Protein AF-X1JBK3-F1 (afdb_monomer_lite)

Structure (mmCIF, N/CA/C/O backbone):
data_AF-X1JBK3-F1
#
_entry.id   AF-X1JBK3-F1
#
loop_
_atom_site.group_PDB
_atom_site.id
_atom_site.type_symbol
_atom_site.label_atom_id
_atom_site.label_alt_id
_atom_site.label_comp_id
_atom_site.label_asym_id
_atom_site.label_entity_id
_atom_site.label_seq_id
_atom_site.pdbx_PDB_ins_code
_atom_site.Cartn_x
_atom_site.Cartn_y
_atom_site.Cartn_z
_atom_site.occupancy
_atom_site.B_iso_or_equiv
_atom_site.auth_seq_id
_atom_site.auth_comp_id
_atom_site.auth_asym_id
_atom_site.auth_atom_id
_atom_site.pdbx_PDB_model_num
ATOM 1 N N . MET A 1 1 ? -58.299 2.403 1.540 1.00 33.69 1 MET A N 1
ATOM 2 C CA . MET A 1 1 ? -58.329 1.208 0.668 1.00 33.69 1 MET A CA 1
ATOM 3 C C . MET A 1 1 ? -57.368 1.456 -0.491 1.00 33.69 1 MET A C 1
ATOM 5 O O . MET A 1 1 ? -57.183 2.614 -0.834 1.00 33.69 1 MET A O 1
ATOM 9 N N . PRO A 1 2 ? -56.643 0.412 -0.906 1.00 42.78 2 PRO A N 1
ATOM 10 C CA . PRO A 1 2 ? -55.182 0.283 -1.054 1.00 42.78 2 PRO A CA 1
ATOM 11 C C . PRO A 1 2 ? -54.674 0.884 -2.381 1.00 42.78 2 PRO A C 1
ATOM 13 O O . PRO A 1 2 ? -55.482 1.187 -3.243 1.00 42.78 2 PRO A O 1
ATOM 16 N N . GLY A 1 3 ? -53.387 1.121 -2.639 1.00 41.31 3 GLY A N 1
ATOM 17 C CA . GLY A 1 3 ? -52.164 0.513 -2.117 1.00 41.31 3 GLY A CA 1
ATOM 18 C C . GLY A 1 3 ? -51.384 -0.100 -3.285 1.00 41.31 3 GLY A C 1
ATOM 19 O O . GLY A 1 3 ? -51.988 -0.822 -4.068 1.00 41.31 3 GLY A O 1
ATOM 20 N N . SER A 1 4 ? -50.062 0.133 -3.322 1.00 52.16 4 SER A N 1
ATOM 21 C CA . SER A 1 4 ? -49.075 -0.606 -4.136 1.00 52.16 4 SER A CA 1
ATOM 22 C C . SER A 1 4 ? -49.183 -0.441 -5.659 1.00 52.16 4 SER A C 1
ATOM 24 O O . SER A 1 4 ?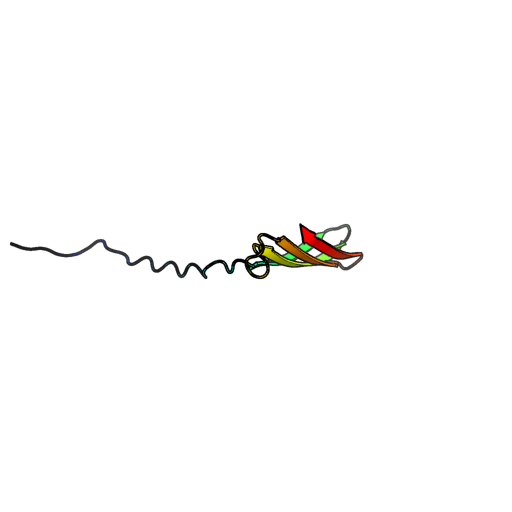 -50.264 -0.403 -6.212 1.00 52.16 4 SER A O 1
ATOM 26 N N . S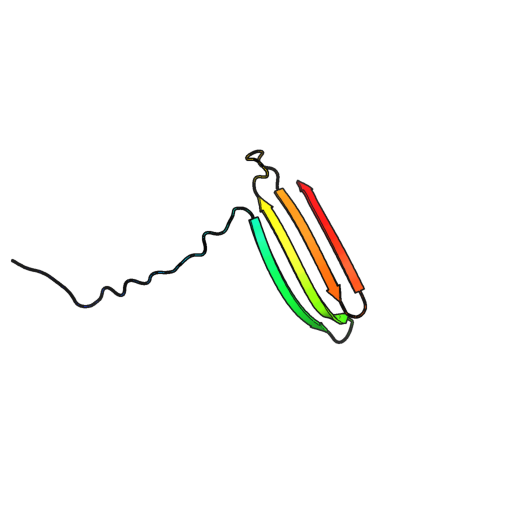ER A 1 5 ? -48.132 -0.391 -6.462 1.00 52.91 5 SER A N 1
ATOM 27 C CA . SER A 1 5 ? -46.679 -0.474 -6.318 1.00 52.91 5 SER A CA 1
ATOM 28 C C . SER A 1 5 ? -46.198 -0.184 -7.737 1.00 52.91 5 SER A C 1
ATOM 30 O O . SER A 1 5 ? -46.616 -0.944 -8.601 1.00 52.91 5 SER A O 1
ATOM 32 N N . ASP A 1 6 ? -45.369 0.826 -8.020 1.00 52.72 6 ASP A N 1
ATOM 33 C CA . ASP A 1 6 ? -44.619 0.728 -9.289 1.00 52.72 6 ASP A CA 1
ATOM 34 C C . ASP A 1 6 ? -43.327 1.526 -9.423 1.00 52.72 6 ASP A C 1
ATOM 36 O O . ASP A 1 6 ? -42.841 1.695 -10.531 1.00 52.72 6 ASP A O 1
ATOM 40 N N . ASP A 1 7 ? -42.719 2.007 -8.333 1.00 47.38 7 ASP A N 1
ATOM 41 C CA . ASP A 1 7 ? -41.445 2.715 -8.527 1.00 47.38 7 ASP A CA 1
ATOM 42 C C . ASP A 1 7 ? -40.466 2.596 -7.362 1.00 47.38 7 ASP A C 1
ATOM 44 O O . ASP A 1 7 ? -39.809 3.543 -6.934 1.00 47.38 7 ASP A O 1
ATOM 48 N N . LYS A 1 8 ? -40.375 1.392 -6.792 1.00 47.47 8 LYS A N 1
ATOM 49 C CA . LYS A 1 8 ? -39.308 1.065 -5.842 1.00 47.47 8 LYS A CA 1
ATOM 50 C C . LYS A 1 8 ? -38.303 0.146 -6.513 1.00 47.47 8 LYS A C 1
ATOM 52 O O . LYS A 1 8 ? -38.353 -1.068 -6.344 1.00 47.47 8 LYS A O 1
ATOM 57 N N . MET A 1 9 ? -37.354 0.735 -7.236 1.00 47.88 9 MET A N 1
ATOM 58 C CA . MET A 1 9 ? -36.094 0.050 -7.503 1.00 47.88 9 MET A CA 1
ATOM 59 C C . MET A 1 9 ? -35.379 -0.167 -6.167 1.00 47.88 9 MET A C 1
ATOM 61 O O . MET A 1 9 ? -34.984 0.782 -5.489 1.00 47.88 9 MET A O 1
ATOM 65 N N . VAL A 1 10 ? -35.222 -1.428 -5.769 1.00 47.1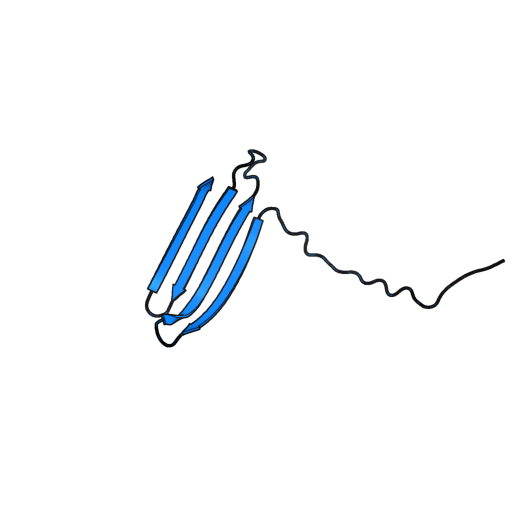6 10 VAL A N 1
ATOM 66 C CA . VAL A 1 10 ? -34.343 -1.805 -4.660 1.00 47.16 10 VAL A CA 1
ATOM 67 C C . VAL A 1 10 ? -32.915 -1.682 -5.178 1.00 47.16 10 VAL A C 1
ATOM 69 O O . VAL A 1 10 ? -32.343 -2.634 -5.704 1.00 47.16 10 VAL A O 1
ATOM 72 N N . LEU A 1 11 ? -32.350 -0.480 -5.075 1.00 37.34 11 LEU A N 1
ATOM 73 C CA . LEU A 1 11 ? -30.942 -0.242 -5.353 1.00 37.34 11 LEU A CA 1
ATOM 74 C C . LEU A 1 11 ? -30.139 -0.859 -4.202 1.00 37.34 11 LEU A C 1
ATOM 76 O O . LEU A 1 11 ? -29.818 -0.207 -3.209 1.00 37.34 11 LEU A O 1
ATOM 80 N N . LYS A 1 12 ? -29.886 -2.164 -4.303 1.00 39.25 12 LYS A N 1
ATOM 81 C CA . LYS A 1 12 ? -29.003 -2.891 -3.397 1.00 39.25 12 LYS A CA 1
ATOM 82 C C . LYS A 1 12 ? -27.577 -2.489 -3.759 1.00 39.25 12 LYS A C 1
ATOM 84 O O . LYS A 1 12 ? -26.890 -3.161 -4.519 1.00 39.25 12 LYS A O 1
ATOM 89 N N . ILE A 1 13 ? -27.175 -1.309 -3.296 1.00 38.81 13 ILE A N 1
ATOM 90 C CA . ILE A 1 13 ? -25.769 -0.942 -3.277 1.00 38.81 13 ILE A CA 1
ATOM 91 C C . ILE A 1 13 ? -25.166 -1.861 -2.219 1.00 38.81 13 ILE A C 1
ATOM 93 O O . ILE A 1 13 ? -25.278 -1.587 -1.025 1.00 38.81 13 ILE A O 1
ATOM 97 N N . ASP A 1 14 ? -24.579 -2.976 -2.655 1.00 35.75 14 ASP A N 1
ATOM 98 C CA . ASP A 1 14 ? -23.544 -3.661 -1.889 1.00 35.75 14 ASP A CA 1
ATOM 99 C C . ASP A 1 14 ? -22.405 -2.648 -1.737 1.00 35.75 14 ASP A C 1
ATOM 101 O O . ASP A 1 14 ? -21.453 -2.591 -2.516 1.00 35.75 14 ASP A O 1
ATOM 105 N N . VAL A 1 15 ? -22.546 -1.749 -0.762 1.00 44.59 15 VAL A N 1
ATOM 106 C CA . VAL A 1 15 ? -21.397 -1.060 -0.210 1.00 44.59 15 VAL A CA 1
ATOM 107 C C . VAL A 1 15 ? -20.604 -2.205 0.382 1.00 44.59 15 VAL A C 1
ATOM 109 O O . VAL A 1 15 ? -20.987 -2.733 1.420 1.00 44.59 15 VAL A O 1
ATOM 112 N N . ALA A 1 16 ? -19.549 -2.636 -0.308 1.00 41.25 16 ALA A N 1
ATOM 113 C CA . ALA A 1 16 ? -18.499 -3.402 0.331 1.00 41.25 16 ALA A CA 1
ATOM 114 C C . ALA A 1 16 ? -18.074 -2.542 1.522 1.00 41.25 16 ALA A C 1
ATOM 116 O O . ALA A 1 16 ? -17.428 -1.507 1.334 1.00 41.25 16 ALA A O 1
ATOM 117 N N . GLU A 1 17 ? -18.602 -2.872 2.703 1.00 40.66 17 GLU A N 1
ATOM 118 C CA . GLU A 1 17 ? -18.439 -2.109 3.928 1.00 40.66 17 GLU A CA 1
ATOM 119 C C . GLU A 1 17 ? -16.959 -1.807 4.035 1.00 40.66 17 GLU A C 1
ATOM 121 O O . GLU A 1 17 ? -16.159 -2.739 4.090 1.00 40.66 17 GLU A O 1
ATOM 126 N N . LYS A 1 18 ? -16.582 -0.523 3.943 1.00 43.38 18 LYS A N 1
ATOM 127 C CA . LYS A 1 18 ? -15.178 -0.124 4.004 1.00 43.38 18 LYS A CA 1
ATOM 128 C C . LYS A 1 18 ? -14.653 -0.723 5.306 1.00 43.38 18 LYS A C 1
ATOM 130 O O . LYS A 1 18 ? -15.063 -0.241 6.368 1.00 43.38 18 LYS A O 1
ATOM 135 N N . PRO A 1 19 ? -13.779 -1.745 5.265 1.00 50.88 19 PRO A N 1
ATOM 136 C CA . PRO A 1 19 ? -13.113 -2.169 6.473 1.00 50.88 19 PRO A CA 1
ATOM 137 C C . PRO A 1 19 ? -12.419 -0.911 6.996 1.00 50.88 19 PRO A C 1
ATOM 139 O O . PRO A 1 19 ? -12.001 -0.048 6.217 1.00 50.88 19 PRO A O 1
ATOM 142 N N . THR A 1 20 ? -12.276 -0.752 8.304 1.00 55.53 20 THR A N 1
ATOM 143 C CA . THR A 1 20 ? -11.496 0.368 8.865 1.00 55.53 20 THR A CA 1
ATOM 144 C C . THR A 1 20 ? -10.079 0.470 8.254 1.00 55.53 20 THR A C 1
ATOM 146 O O . THR A 1 20 ? -9.442 1.521 8.337 1.00 55.53 20 THR A O 1
ATOM 149 N N . GLY A 1 21 ? -9.620 -0.605 7.593 1.00 58.56 21 GLY A N 1
ATOM 150 C CA . GLY A 1 21 ? -8.544 -0.659 6.606 1.00 58.56 21 GLY A CA 1
ATOM 151 C C . GLY A 1 21 ? -8.944 -0.239 5.181 1.00 58.56 21 GLY A C 1
ATOM 152 O O . GLY A 1 21 ? -9.689 -0.941 4.502 1.00 58.56 21 GLY A O 1
ATOM 153 N N . ALA A 1 22 ? -8.378 0.859 4.678 1.00 71.19 22 ALA A N 1
ATOM 154 C CA . ALA A 1 22 ? -8.435 1.228 3.267 1.00 71.19 22 ALA A CA 1
ATOM 155 C C . ALA A 1 22 ? -7.322 0.514 2.489 1.00 71.19 22 ALA A C 1
ATOM 157 O O . ALA A 1 22 ? -6.153 0.868 2.625 1.00 71.19 22 ALA A O 1
ATOM 158 N N . PHE A 1 23 ? -7.686 -0.464 1.663 1.00 77.44 23 PHE A N 1
ATOM 159 C CA . PHE A 1 23 ? -6.777 -1.091 0.708 1.00 77.44 23 PHE A CA 1
ATOM 160 C C . PHE A 1 23 ? -6.935 -0.429 -0.663 1.00 77.44 23 PHE A C 1
ATOM 162 O O . PHE A 1 23 ? -8.041 -0.348 -1.193 1.00 77.44 23 PHE A O 1
ATOM 169 N N . THR A 1 24 ? -5.837 0.061 -1.226 1.00 78.69 24 THR A N 1
ATOM 170 C CA . THR A 1 24 ? -5.787 0.665 -2.558 1.00 78.69 24 THR A CA 1
ATOM 171 C C . THR A 1 24 ? -4.803 -0.124 -3.397 1.00 78.69 24 THR A C 1
ATOM 173 O O . THR A 1 24 ? -3.675 -0.363 -2.981 1.00 78.69 24 THR A O 1
ATOM 176 N N . PHE A 1 25 ? -5.206 -0.495 -4.601 1.00 83.38 25 PHE A N 1
ATOM 177 C CA . PHE A 1 25 ? -4.300 -1.036 -5.599 1.00 83.38 25 PHE A CA 1
ATOM 178 C C . PHE A 1 25 ? -4.492 -0.252 -6.894 1.00 83.38 25 PHE A C 1
ATOM 180 O O . PHE A 1 25 ? -5.596 0.197 -7.202 1.00 83.38 25 PHE A O 1
ATOM 187 N N . GLY A 1 26 ? -3.411 -0.043 -7.630 1.00 81.88 26 GLY A N 1
ATOM 188 C CA . GLY A 1 26 ? -3.426 0.736 -8.857 1.00 81.88 26 GLY A CA 1
ATOM 189 C C . GLY A 1 26 ? -2.157 0.522 -9.658 1.00 81.88 26 GLY A C 1
ATOM 190 O O . GLY A 1 26 ? -1.179 -0.032 -9.168 1.00 81.88 26 GLY A O 1
ATOM 191 N N . GLY A 1 27 ? -2.163 0.953 -10.906 1.00 87.81 27 GLY A N 1
ATOM 192 C CA . GLY A 1 27 ? -1.000 0.862 -11.772 1.00 87.81 27 GLY A CA 1
ATOM 193 C C . GLY A 1 27 ? -1.139 1.802 -12.953 1.00 87.81 27 GLY A C 1
ATOM 194 O O . GLY A 1 27 ? -2.247 2.207 -13.302 1.00 87.81 27 GLY A O 1
ATOM 195 N N . GLY A 1 28 ? -0.013 2.168 -13.546 1.00 85.38 28 GLY A N 1
ATOM 196 C CA . GLY A 1 28 ? 0.038 3.100 -14.661 1.00 85.38 28 GLY A CA 1
ATOM 197 C C . GLY A 1 28 ? 1.321 2.963 -15.464 1.00 85.38 28 GLY A C 1
ATOM 198 O O . GLY A 1 28 ? 2.161 2.107 -15.196 1.00 85.38 28 GLY A O 1
ATOM 199 N N . TYR A 1 29 ? 1.461 3.821 -16.467 1.00 84.12 29 TYR A N 1
ATOM 200 C CA . TYR A 1 29 ? 2.656 3.911 -17.293 1.00 84.12 29 TYR A CA 1
ATOM 201 C C . TYR A 1 29 ? 3.117 5.367 -17.345 1.00 84.12 29 TYR A C 1
ATOM 203 O O . TYR A 1 29 ? 2.310 6.267 -17.567 1.00 84.12 29 TYR A O 1
ATOM 211 N N . SER A 1 30 ? 4.404 5.606 -17.121 1.00 79.75 30 SER A N 1
ATOM 212 C CA . SER A 1 30 ? 5.031 6.925 -17.188 1.00 79.75 30 SER A CA 1
ATOM 213 C C . SER A 1 30 ? 6.283 6.845 -18.049 1.00 79.75 30 SER A C 1
ATOM 215 O O . SER A 1 30 ? 7.035 5.883 -17.948 1.00 79.75 30 SER A O 1
ATOM 217 N N . SER A 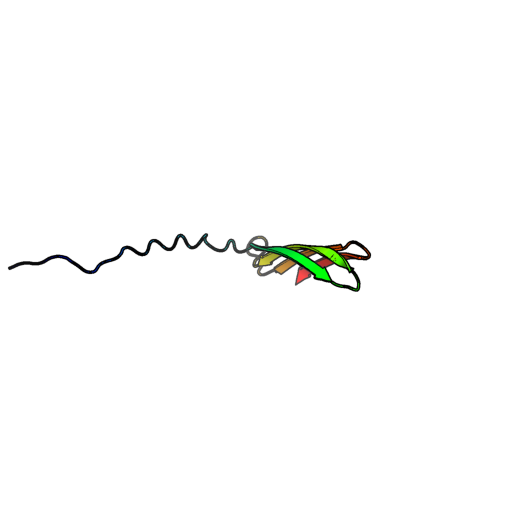1 31 ? 6.571 7.872 -18.847 1.00 84.62 31 SER A N 1
ATOM 218 C CA . SER A 1 31 ? 7.809 7.936 -19.640 1.00 84.62 31 SER A CA 1
ATOM 219 C C . SER A 1 31 ? 9.081 7.897 -18.779 1.00 84.62 31 SER A C 1
ATOM 221 O O . SER A 1 31 ? 10.158 7.604 -19.287 1.00 84.62 31 SER A O 1
ATOM 223 N N . VAL A 1 32 ? 8.967 8.196 -17.479 1.00 80.81 32 VAL A N 1
ATOM 224 C CA . VAL A 1 32 ? 10.088 8.203 -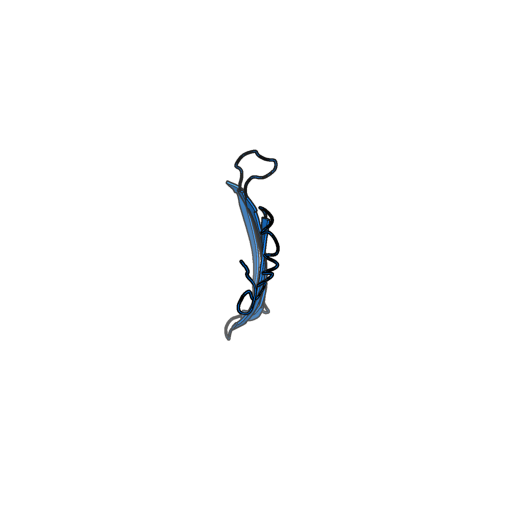16.526 1.00 80.81 32 VAL A CA 1
ATOM 225 C C . VAL A 1 32 ? 10.278 6.835 -15.856 1.00 80.81 32 VAL A C 1
ATOM 227 O O . VAL A 1 32 ? 11.409 6.358 -15.748 1.00 80.81 32 VAL A O 1
ATOM 230 N N . GLU A 1 33 ? 9.180 6.199 -15.436 1.00 72.38 33 GLU A N 1
ATOM 231 C CA . GLU A 1 33 ? 9.170 4.957 -14.640 1.00 72.38 33 GLU A CA 1
ATOM 232 C C . GLU A 1 33 ? 8.818 3.700 -15.458 1.00 72.38 33 GLU A C 1
ATOM 234 O O . GLU A 1 33 ? 8.870 2.590 -14.928 1.00 72.38 33 GLU A O 1
ATOM 239 N N . ASN A 1 34 ? 8.477 3.863 -16.743 1.00 84.38 34 ASN A N 1
ATOM 240 C CA . ASN A 1 34 ? 7.772 2.884 -17.575 1.00 84.38 34 ASN A CA 1
ATOM 241 C C . ASN A 1 34 ? 6.485 2.410 -16.879 1.00 84.38 34 ASN A C 1
ATOM 243 O O . ASN A 1 34 ? 5.744 3.230 -16.335 1.00 84.38 34 ASN A O 1
ATOM 247 N N . ALA A 1 35 ? 6.193 1.110 -16.896 1.00 86.75 35 ALA A N 1
ATOM 248 C CA . ALA A 1 35 ? 5.073 0.550 -16.155 1.00 86.75 35 ALA A CA 1
ATOM 249 C C . ALA A 1 35 ? 5.353 0.579 -14.646 1.00 86.75 35 ALA A C 1
ATOM 251 O O . ALA A 1 35 ? 6.456 0.252 -14.202 1.00 86.75 35 ALA A O 1
ATOM 252 N N . PHE A 1 36 ? 4.340 0.931 -13.860 1.00 87.81 36 PHE A N 1
ATOM 253 C CA . PHE A 1 36 ? 4.395 0.879 -12.409 1.00 87.81 36 PHE A CA 1
ATOM 254 C C . PHE A 1 36 ? 3.100 0.340 -11.811 1.00 87.81 36 PHE A C 1
ATOM 256 O O . PHE A 1 36 ? 2.005 0.545 -12.330 1.00 87.81 36 PHE A O 1
ATOM 263 N N . LEU A 1 37 ? 3.245 -0.332 -10.679 1.00 89.75 37 LEU A N 1
ATOM 264 C CA . LEU A 1 37 ? 2.185 -0.867 -9.844 1.00 89.75 37 LEU A CA 1
ATOM 265 C C . LEU A 1 37 ? 2.291 -0.247 -8.456 1.00 89.75 37 LEU A C 1
ATOM 267 O O . LEU A 1 37 ? 3.373 0.091 -7.982 1.00 89.75 37 LEU A O 1
ATOM 271 N N . MET A 1 38 ? 1.153 -0.085 -7.807 1.00 88.38 38 MET A N 1
ATOM 272 C CA . MET A 1 38 ? 1.003 0.557 -6.515 1.00 88.38 38 MET A CA 1
ATOM 273 C C . MET A 1 38 ? 0.048 -0.286 -5.687 1.00 88.38 38 MET A C 1
ATOM 275 O O . MET A 1 38 ? -1.046 -0.626 -6.136 1.00 88.38 38 MET A O 1
ATOM 279 N N . VAL A 1 39 ? 0.444 -0.590 -4.463 1.00 88.75 39 VAL A N 1
ATOM 280 C CA . VAL A 1 39 ? -0.412 -1.222 -3.466 1.00 88.75 39 VAL A CA 1
ATOM 281 C C . VAL A 1 39 ? -0.247 -0.446 -2.176 1.00 88.75 39 VAL A C 1
ATOM 283 O O . VAL A 1 39 ? 0.867 -0.165 -1.747 1.00 88.75 39 VAL A O 1
ATOM 286 N N . SER A 1 40 ? -1.345 -0.083 -1.537 1.00 86.44 40 SER A N 1
ATOM 287 C CA . SER A 1 40 ? -1.326 0.522 -0.219 1.00 86.44 40 SER A CA 1
ATOM 288 C C . SER A 1 40 ? -2.439 -0.030 0.648 1.00 86.44 40 SER A C 1
ATOM 290 O O . SER A 1 40 ? -3.501 -0.427 0.181 1.00 86.44 40 SER A O 1
ATOM 292 N N . THR A 1 41 ? -2.177 -0.077 1.940 1.00 84.50 41 THR A N 1
ATOM 293 C CA . THR A 1 41 ? -3.128 -0.458 2.967 1.00 84.50 41 THR A CA 1
ATOM 294 C C . THR A 1 41 ? -3.022 0.547 4.100 1.00 84.50 41 THR A C 1
ATOM 296 O O . THR A 1 41 ? -1.926 0.929 4.502 1.00 84.50 41 THR A O 1
ATOM 299 N N . ASN A 1 42 ? -4.152 1.037 4.589 1.00 85.19 42 ASN A N 1
ATOM 300 C CA . ASN A 1 42 ? -4.190 2.002 5.676 1.00 85.19 42 ASN A CA 1
ATOM 301 C C . ASN A 1 42 ? -5.245 1.595 6.693 1.00 85.19 42 ASN A C 1
ATOM 303 O O . ASN A 1 42 ? -6.435 1.739 6.434 1.00 85.19 42 ASN A O 1
ATOM 307 N N . GLN A 1 43 ? -4.806 1.100 7.841 1.00 81.62 43 GLN A N 1
ATOM 308 C CA . GLN A 1 43 ? -5.647 0.724 8.964 1.00 81.62 43 GLN A CA 1
ATOM 309 C C . GLN A 1 43 ? -5.846 1.910 9.898 1.00 81.62 43 GLN A C 1
ATOM 311 O O . GLN A 1 43 ? -4.924 2.318 10.599 1.00 81.62 43 GLN A O 1
ATOM 316 N N 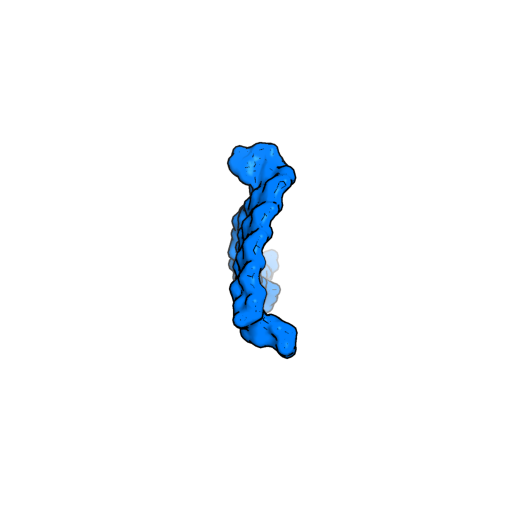. ARG A 1 44 ? -7.077 2.428 9.952 1.00 77.44 44 ARG A N 1
ATOM 317 C CA . ARG A 1 44 ? -7.497 3.353 11.008 1.00 77.44 44 ARG A CA 1
ATOM 318 C C . ARG A 1 44 ? -7.976 2.577 12.223 1.00 77.44 44 ARG A C 1
ATOM 320 O O . ARG A 1 44 ? -8.720 1.608 12.089 1.00 77.44 44 ARG A O 1
ATOM 327 N N . ASN A 1 45 ? -7.614 3.072 13.401 1.00 71.38 45 ASN A N 1
ATOM 328 C CA . ASN A 1 45 ? -7.995 2.503 14.687 1.00 71.38 45 ASN A CA 1
ATOM 329 C C . ASN A 1 45 ? -7.422 1.093 14.924 1.00 71.38 45 ASN A C 1
ATOM 331 O O . ASN A 1 45 ? -8.154 0.156 15.252 1.00 71.38 45 ASN A O 1
ATOM 335 N N . LEU A 1 46 ? -6.103 0.950 14.758 1.00 72.00 46 LEU A N 1
ATOM 336 C CA . LEU A 1 46 ? -5.373 -0.284 15.042 1.00 72.00 46 LEU A CA 1
ATOM 337 C C . LEU A 1 46 ? -5.727 -0.773 16.458 1.00 72.00 46 LEU A C 1
ATOM 339 O O . LEU A 1 46 ? -5.485 -0.075 17.444 1.00 72.00 46 LEU A O 1
ATOM 343 N N . PHE A 1 47 ? -6.354 -1.947 16.559 1.00 74.19 47 PHE A N 1
ATOM 344 C CA . PHE A 1 47 ? -6.808 -2.545 17.824 1.00 74.19 47 PHE A CA 1
ATOM 345 C C . PHE A 1 47 ? -7.727 -1.665 18.694 1.00 74.19 47 PHE A C 1
ATOM 347 O O . PHE A 1 47 ? -7.757 -1.834 19.911 1.00 74.19 47 PHE A O 1
ATOM 354 N N . GLY A 1 48 ? -8.457 -0.703 18.120 1.00 71.50 48 GLY A N 1
ATOM 355 C CA . GLY A 1 48 ? -9.302 0.187 18.926 1.00 71.50 48 GLY A CA 1
ATOM 356 C C . GLY A 1 48 ? -8.528 1.278 19.682 1.00 71.50 48 GLY A C 1
ATOM 357 O O . GLY A 1 48 ? -9.104 1.952 20.531 1.00 71.50 48 GLY A O 1
ATOM 358 N N . ARG A 1 49 ? -7.226 1.449 19.405 1.00 77.62 49 ARG A N 1
ATOM 359 C CA . ARG A 1 49 ? -6.325 2.362 20.132 1.00 77.62 49 ARG A CA 1
ATOM 360 C C . ARG A 1 49 ? -6.248 3.775 19.549 1.00 77.62 49 ARG A C 1
ATOM 362 O O . ARG A 1 49 ? -5.416 4.560 19.987 1.00 77.62 49 ARG A O 1
ATOM 369 N N . GLY A 1 50 ? -7.046 4.086 18.528 1.00 78.62 50 GLY A N 1
ATOM 370 C CA . GLY A 1 50 ? -6.985 5.365 17.813 1.00 78.62 50 GLY A CA 1
ATOM 371 C C . GLY A 1 50 ? -5.755 5.541 16.914 1.00 78.62 50 GLY A C 1
ATOM 372 O O . GLY A 1 50 ? -5.625 6.580 16.281 1.00 78.62 50 GLY A O 1
ATOM 373 N N . GLN A 1 51 ? -4.886 4.531 16.815 1.00 81.94 51 GLN A N 1
ATOM 374 C CA . GLN A 1 51 ? -3.672 4.570 15.997 1.00 81.94 51 GLN A CA 1
ATOM 375 C C . GLN A 1 51 ? -3.994 4.281 14.530 1.00 81.94 51 GLN A C 1
ATOM 377 O O . GLN A 1 51 ? -4.844 3.440 14.220 1.00 81.94 51 GLN A O 1
ATOM 382 N N . THR A 1 52 ? -3.305 4.962 13.627 1.00 84.75 52 THR A N 1
ATOM 383 C CA . THR A 1 52 ? -3.394 4.777 12.184 1.00 84.75 52 THR A CA 1
ATOM 384 C C . THR A 1 52 ? -2.085 4.195 11.670 1.00 84.75 52 THR A C 1
ATOM 386 O O . THR A 1 52 ? -1.025 4.795 11.827 1.00 84.75 52 THR A O 1
ATOM 389 N N . LEU A 1 53 ? -2.161 3.025 11.037 1.00 86.06 53 LEU A N 1
ATOM 390 C CA . LEU A 1 53 ? -1.026 2.365 10.398 1.00 86.06 53 LEU A CA 1
ATOM 391 C C . LEU A 1 53 ? -1.234 2.353 8.885 1.00 86.06 53 LEU A C 1
ATOM 393 O O . LEU A 1 53 ? -2.156 1.714 8.383 1.00 86.06 53 LEU A O 1
ATOM 397 N N . GLY A 1 54 ? -0.354 3.031 8.164 1.00 89.31 54 GLY A N 1
ATOM 398 C CA . GLY A 1 54 ? -0.279 3.020 6.711 1.00 89.31 54 GLY A CA 1
ATOM 399 C C . GLY A 1 54 ? 0.932 2.232 6.228 1.00 89.31 54 GLY A C 1
ATOM 400 O O . GLY A 1 54 ? 2.040 2.414 6.722 1.00 89.31 54 GLY A O 1
ATOM 401 N N . VAL A 1 55 ? 0.737 1.387 5.225 1.00 90.06 55 VAL A N 1
ATOM 402 C CA . VAL A 1 55 ? 1.816 0.740 4.478 1.00 90.06 55 VAL A CA 1
ATOM 403 C C . VAL A 1 55 ? 1.532 0.913 2.997 1.00 90.06 55 VAL A C 1
ATOM 405 O O . VAL A 1 55 ? 0.421 0.653 2.542 1.00 90.06 55 VAL A O 1
ATOM 408 N N . SER A 1 56 ? 2.518 1.345 2.222 1.00 89.44 56 SER A N 1
ATOM 409 C CA . SER A 1 56 ? 2.415 1.381 0.769 1.00 89.44 56 SER A CA 1
ATOM 410 C C . SER A 1 56 ? 3.685 0.886 0.097 1.00 89.44 56 SER A C 1
ATOM 412 O O . SER A 1 56 ? 4.795 1.051 0.593 1.00 89.44 56 SER A O 1
ATOM 414 N N . ALA A 1 57 ? 3.500 0.244 -1.044 1.00 89.81 57 ALA A N 1
ATOM 415 C CA . ALA A 1 57 ? 4.536 -0.281 -1.902 1.00 89.81 57 ALA A CA 1
ATOM 416 C C . ALA A 1 57 ? 4.251 0.174 -3.333 1.00 89.81 57 ALA A C 1
ATOM 418 O O . ALA A 1 57 ? 3.115 0.118 -3.809 1.00 89.81 57 ALA A O 1
ATOM 419 N N . GLN A 1 58 ? 5.289 0.619 -4.022 1.00 90.31 58 GLN A N 1
ATOM 420 C CA . GLN A 1 58 ? 5.244 0.986 -5.423 1.00 90.31 58 GLN A CA 1
ATOM 421 C C . GLN A 1 58 ? 6.351 0.237 -6.152 1.00 90.31 58 GLN A C 1
ATOM 423 O O . GLN A 1 58 ? 7.519 0.354 -5.796 1.00 90.31 58 GLN A O 1
ATOM 428 N N . LEU A 1 59 ? 5.973 -0.535 -7.162 1.00 88.69 59 LEU A N 1
ATOM 429 C CA . LEU A 1 59 ? 6.865 -1.332 -7.993 1.00 88.69 59 LEU A CA 1
ATOM 430 C C . LEU A 1 59 ? 6.858 -0.727 -9.396 1.00 88.69 59 LEU A C 1
ATOM 432 O O . LEU A 1 59 ? 5.891 -0.901 -10.130 1.00 88.69 59 LEU A O 1
ATOM 436 N N . GLY A 1 60 ? 7.893 0.023 -9.756 1.00 88.00 60 GLY A N 1
ATOM 437 C CA . GLY A 1 60 ? 8.078 0.601 -11.086 1.00 88.00 60 GLY A CA 1
ATOM 438 C C . GLY A 1 60 ? 9.219 -0.065 -11.844 1.00 88.00 60 GLY A C 1
ATOM 439 O O . GLY A 1 60 ? 10.116 -0.654 -11.243 1.00 88.00 60 GLY A O 1
ATOM 440 N N . GLY A 1 61 ? 9.219 0.073 -13.171 1.00 82.12 61 GLY A N 1
ATOM 441 C CA . GLY A 1 61 ? 10.282 -0.463 -14.026 1.00 82.12 61 GLY A CA 1
ATOM 442 C C . GLY A 1 61 ? 11.667 0.121 -13.731 1.00 82.12 61 GLY A C 1
ATOM 443 O O . GLY A 1 61 ? 12.672 -0.526 -14.014 1.00 82.12 61 GLY A O 1
ATOM 444 N N . ARG A 1 62 ? 11.733 1.323 -13.143 1.00 84.12 62 ARG A N 1
ATOM 445 C CA . ARG A 1 62 ? 12.991 1.964 -12.727 1.00 84.12 62 ARG A CA 1
ATOM 446 C C . ARG A 1 62 ? 13.136 2.110 -11.215 1.00 84.12 62 ARG A C 1
ATOM 448 O O . ARG A 1 62 ? 14.240 1.964 -10.699 1.00 84.12 62 ARG A O 1
ATOM 455 N N . THR A 1 63 ? 12.036 2.378 -10.518 1.00 85.12 63 THR A N 1
ATOM 456 C CA . THR A 1 63 ? 12.059 2.690 -9.087 1.00 85.12 63 THR A CA 1
ATOM 457 C C . THR A 1 63 ? 11.090 1.807 -8.326 1.00 85.12 63 THR A C 1
ATOM 459 O O . THR A 1 63 ? 9.928 1.666 -8.695 1.00 85.12 63 THR A O 1
ATOM 462 N N . THR A 1 64 ? 11.571 1.253 -7.219 1.00 90.75 64 THR A N 1
ATOM 463 C CA . THR A 1 64 ? 10.749 0.557 -6.234 1.00 90.75 64 THR A CA 1
ATOM 464 C C . THR A 1 64 ? 10.773 1.346 -4.932 1.00 90.75 64 THR A C 1
ATOM 466 O O . THR A 1 64 ? 11.848 1.668 -4.433 1.00 90.75 64 THR A O 1
ATOM 469 N N . GLN A 1 65 ? 9.601 1.670 -4.389 1.00 89.25 65 GLN A N 1
ATOM 470 C CA . GLN A 1 65 ? 9.466 2.433 -3.150 1.00 89.25 65 GLN A CA 1
ATOM 471 C C . GLN A 1 65 ? 8.584 1.705 -2.148 1.00 89.25 65 GLN A C 1
ATOM 473 O O . GLN A 1 65 ? 7.537 1.167 -2.499 1.00 89.25 65 GLN A O 1
ATOM 478 N N . PHE A 1 66 ? 8.980 1.757 -0.883 1.00 93.50 66 PHE A N 1
ATOM 479 C CA . PHE A 1 66 ? 8.205 1.245 0.237 1.00 93.50 66 PHE A CA 1
ATOM 480 C C . PHE A 1 66 ? 8.060 2.356 1.267 1.00 93.50 66 PHE A C 1
ATOM 482 O O . PHE A 1 66 ? 9.049 2.972 1.654 1.00 93.50 66 PHE A O 1
ATOM 489 N N . ASN A 1 67 ? 6.833 2.610 1.708 1.00 90.38 67 ASN A N 1
ATOM 490 C CA . ASN A 1 67 ? 6.537 3.597 2.733 1.00 90.38 67 ASN A CA 1
ATOM 491 C C . ASN A 1 67 ? 5.774 2.935 3.873 1.00 90.38 67 ASN A C 1
ATOM 493 O O . ASN A 1 67 ? 4.818 2.188 3.660 1.00 90.38 67 ASN A O 1
ATOM 497 N N . LEU A 1 68 ? 6.190 3.258 5.091 1.00 91.94 68 LEU A N 1
ATOM 498 C CA . LEU A 1 68 ? 5.522 2.869 6.320 1.00 91.94 68 LEU A CA 1
ATOM 499 C C . LEU A 1 68 ? 5.186 4.146 7.092 1.00 91.94 68 LEU A C 1
ATOM 501 O O . LEU A 1 68 ? 6.028 5.030 7.236 1.00 91.94 68 LEU A O 1
ATOM 505 N N . SER A 1 69 ? 3.949 4.262 7.555 1.00 86.94 69 SER A N 1
ATOM 506 C CA . SER A 1 69 ? 3.421 5.434 8.250 1.00 86.94 69 SER A CA 1
ATOM 507 C C . SER A 1 69 ? 2.699 4.976 9.508 1.00 86.94 69 SER A C 1
ATOM 509 O O . SER A 1 69 ? 1.873 4.071 9.444 1.00 86.94 69 SER A O 1
ATOM 511 N N . PHE A 1 70 ? 2.978 5.601 10.644 1.00 86.81 70 PHE A N 1
ATOM 512 C CA . PHE A 1 70 ? 2.319 5.287 11.908 1.00 86.81 70 PHE A CA 1
ATOM 513 C C . PHE A 1 70 ? 2.068 6.579 12.688 1.00 86.81 70 PHE A C 1
ATOM 515 O O . PHE A 1 70 ? 2.976 7.408 12.776 1.00 86.81 70 PHE A O 1
ATOM 522 N N . GLY A 1 71 ? 0.854 6.755 13.220 1.00 74.31 71 GLY A N 1
ATOM 523 C CA . GLY A 1 71 ? 0.437 7.950 13.965 1.00 74.31 71 GLY A CA 1
ATOM 524 C C . GLY A 1 71 ? -0.814 7.750 14.802 1.00 74.31 71 GLY A C 1
ATOM 525 O O . GLY A 1 71 ? -1.496 6.718 14.616 1.00 74.31 71 GLY A O 1
#

Secondary structure (DSSP, 8-state):
-----S-------------SEEEEEEEEEETTTEEEEEEEEEEEEETTTTEEEEEEEEEESS-EEEEEEE-

Radius of gyration: 20.77 Å; chains: 1; bounding box: 71×12×40 Å

Sequence (71 aa):
MPGSSDDKMVLKIDVAEKPTGAFTFGGGYSSVENAFLMVSTNQRNLFGRGQTLGVSAQLGGRTTQFNLSFG

Organism: NCBI:txid412755

Foldseek 3Di:
DDDDDDDDDPPPPPPVPCQLKDWDKDWDADPVQGTKIKIKIWHACVVVPRKIWIWMWMGTNVDTDIDIDID

pLDDT: mean 72.38, std 18.6, range [33.69, 93.5]